Protein AF-A0A8J4GWP6-F1 (afdb_monomer_lite)

Structure (mmCIF, N/CA/C/O backbone):
data_AF-A0A8J4GWP6-F1
#
_entry.id   AF-A0A8J4GWP6-F1
#
loop_
_atom_site.group_PDB
_atom_site.id
_atom_site.type_symbol
_atom_site.label_atom_id
_atom_site.label_alt_id
_atom_site.label_comp_id
_atom_site.label_asym_id
_atom_site.label_entity_id
_atom_site.label_seq_id
_atom_site.pdbx_PDB_ins_code
_atom_site.Cartn_x
_atom_site.Cartn_y
_atom_site.Cartn_z
_atom_site.occupancy
_atom_site.B_iso_or_equiv
_atom_site.auth_seq_id
_atom_site.auth_comp_id
_atom_site.auth_asym_id
_atom_site.auth_atom_id
_atom_site.pdbx_PDB_model_num
ATOM 1 N N . MET A 1 1 ? -26.950 9.103 11.971 1.00 37.44 1 MET A N 1
ATOM 2 C CA . MET A 1 1 ? -25.776 8.572 12.700 1.00 37.44 1 M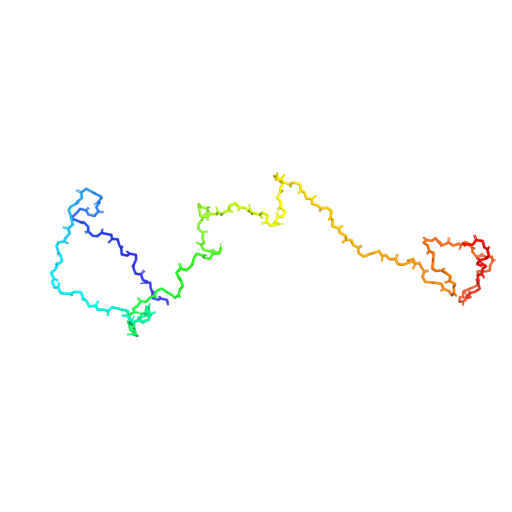ET A CA 1
ATOM 3 C C . MET A 1 1 ? -26.084 8.644 14.186 1.00 37.44 1 MET A C 1
ATOM 5 O O . MET A 1 1 ? -26.267 9.744 14.685 1.00 37.44 1 MET A O 1
ATOM 9 N N . VAL A 1 2 ? -26.231 7.509 14.873 1.00 32.03 2 VAL A N 1
ATOM 10 C CA . VAL A 1 2 ? -26.428 7.491 16.332 1.00 32.03 2 VAL A CA 1
ATOM 11 C C . VAL A 1 2 ? -25.043 7.438 16.970 1.00 32.03 2 VAL A C 1
ATOM 13 O O . VAL A 1 2 ? -24.304 6.481 16.754 1.00 32.03 2 VAL A O 1
ATOM 16 N N . ALA A 1 3 ? -24.663 8.498 17.681 1.00 38.38 3 ALA A N 1
ATOM 17 C CA . ALA A 1 3 ? -23.400 8.556 18.401 1.00 38.38 3 ALA A CA 1
ATOM 18 C C . ALA A 1 3 ? -23.438 7.543 19.554 1.00 38.38 3 ALA A C 1
ATOM 20 O O . ALA A 1 3 ? -24.237 7.685 20.476 1.00 38.38 3 ALA A O 1
ATOM 21 N N . VAL A 1 4 ? -22.593 6.513 19.499 1.00 47.75 4 VAL A N 1
ATOM 22 C CA . VAL A 1 4 ? -22.364 5.639 20.654 1.00 47.75 4 VAL A CA 1
ATOM 23 C C . VAL A 1 4 ? -21.525 6.445 21.650 1.00 47.75 4 VAL A C 1
ATOM 25 O O . VAL A 1 4 ? -20.415 6.851 21.298 1.00 47.75 4 VAL A O 1
ATOM 28 N N . PRO A 1 5 ? -22.032 6.748 22.857 1.00 47.19 5 PRO A N 1
ATOM 29 C CA . PRO A 1 5 ? -21.288 7.552 23.812 1.00 47.19 5 PRO A CA 1
ATOM 30 C C . PRO A 1 5 ? -20.021 6.806 24.238 1.00 47.19 5 PRO A C 1
ATOM 32 O O . PRO A 1 5 ? -20.076 5.639 24.622 1.00 47.19 5 PRO A O 1
ATOM 35 N N . LEU A 1 6 ? -18.877 7.497 24.198 1.00 48.31 6 LEU A N 1
ATOM 36 C CA . LEU A 1 6 ? -17.642 7.061 24.851 1.00 48.31 6 LEU A CA 1
ATOM 37 C C . LEU A 1 6 ? -17.945 6.840 26.338 1.00 48.31 6 LEU A C 1
ATOM 39 O O . LEU A 1 6 ? -18.046 7.799 27.107 1.00 48.31 6 LEU A O 1
ATOM 43 N N . GLN A 1 7 ? -18.127 5.582 26.742 1.00 59.81 7 GLN A N 1
ATOM 44 C CA . GLN A 1 7 ? -18.321 5.225 28.143 1.00 59.81 7 GLN A CA 1
ATOM 45 C C . GLN A 1 7 ? -17.007 5.451 28.890 1.00 59.81 7 GLN A C 1
ATOM 47 O O . GLN A 1 7 ? -16.091 4.633 28.870 1.00 59.81 7 GLN A O 1
ATOM 52 N N . LYS A 1 8 ? -16.906 6.616 29.528 1.00 70.81 8 LYS A N 1
ATOM 53 C CA . LYS A 1 8 ? -15.843 6.932 30.479 1.00 70.81 8 LYS A CA 1
ATOM 54 C C . LYS A 1 8 ? -16.085 6.136 31.759 1.00 70.81 8 LYS A C 1
ATOM 56 O O . LYS A 1 8 ? -17.233 5.959 32.168 1.00 70.81 8 LYS A O 1
ATOM 61 N N . VAL A 1 9 ? -15.011 5.698 32.412 1.00 86.06 9 VAL A N 1
ATOM 62 C CA . VAL A 1 9 ? -15.108 5.133 33.763 1.00 86.06 9 VAL A CA 1
ATOM 63 C C . VAL A 1 9 ? -15.737 6.187 34.677 1.00 86.06 9 VAL A C 1
ATOM 65 O O . VAL A 1 9 ? -15.224 7.300 34.784 1.00 86.06 9 VAL A O 1
ATOM 68 N N . GLN A 1 10 ? -16.866 5.853 35.302 1.00 85.94 10 GLN A N 1
ATOM 69 C CA . GLN A 1 10 ? -17.575 6.754 36.208 1.00 85.94 10 GLN A CA 1
ATOM 70 C C . GLN A 1 10 ? -16.987 6.628 37.617 1.00 85.94 10 GLN A C 1
ATOM 72 O O . GLN A 1 10 ? -17.143 5.600 38.277 1.00 85.94 10 GLN A O 1
ATOM 77 N N . THR A 1 11 ? -16.294 7.674 38.066 1.00 91.31 11 THR A N 1
ATOM 78 C CA . THR A 1 11 ? -15.774 7.806 39.435 1.00 91.31 11 THR A CA 1
ATOM 79 C C . THR A 1 11 ? -16.510 8.916 40.177 1.00 91.31 11 THR A C 1
ATOM 81 O O . THR A 1 11 ? -17.068 9.819 39.551 1.00 91.31 11 THR A O 1
ATOM 84 N N . THR A 1 12 ? -16.480 8.889 41.512 1.00 90.31 12 THR A N 1
ATOM 85 C CA . THR A 1 12 ? -17.145 9.896 42.364 1.00 90.31 12 THR A CA 1
ATOM 86 C C . THR A 1 12 ? -16.707 11.334 42.086 1.00 90.31 12 THR A C 1
ATOM 88 O O . THR A 1 12 ? -17.489 12.257 42.283 1.00 90.31 12 THR A O 1
ATOM 91 N N . THR A 1 13 ? -15.482 11.537 41.593 1.00 88.69 13 THR A N 1
ATOM 92 C CA . THR A 1 13 ? -14.925 12.865 41.290 1.00 88.69 13 THR A CA 1
ATOM 93 C C . THR A 1 13 ? -14.767 13.138 39.794 1.00 88.69 13 THR A C 1
ATOM 95 O O . THR A 1 13 ? -14.264 14.193 39.420 1.00 88.69 13 THR A O 1
ATOM 98 N N . GLY A 1 14 ? -15.119 12.188 38.918 1.00 86.31 14 GLY A N 1
ATOM 99 C CA . GLY A 1 14 ? -14.881 12.284 37.470 1.00 86.31 14 GLY A CA 1
ATOM 100 C C . GLY A 1 14 ? -13.399 12.298 37.063 1.00 86.31 14 GLY A C 1
ATOM 101 O O . GLY A 1 14 ? -13.081 12.457 35.885 1.00 86.31 14 GLY A O 1
ATOM 102 N N . THR A 1 15 ? -12.486 12.121 38.022 1.00 89.00 15 THR A N 1
ATOM 103 C CA . THR A 1 15 ? -11.037 12.049 37.810 1.00 89.00 15 THR A CA 1
ATOM 104 C C . THR A 1 15 ? -10.494 10.694 38.253 1.00 89.00 15 THR A C 1
ATOM 106 O O . THR A 1 15 ? -11.196 9.880 38.860 1.00 89.00 15 THR A O 1
ATOM 109 N N . ARG A 1 16 ? -9.201 10.468 37.998 1.00 90.38 16 ARG A N 1
ATOM 110 C CA . ARG A 1 16 ? -8.492 9.250 38.411 1.00 90.38 16 ARG A CA 1
ATOM 111 C C . ARG A 1 16 ? -8.360 9.065 39.931 1.00 90.38 16 ARG A C 1
ATOM 113 O O . ARG A 1 16 ? -7.926 8.004 40.354 1.00 90.38 16 ARG A O 1
ATOM 120 N N . PHE A 1 17 ? -8.673 10.084 40.735 1.00 91.94 17 PHE A N 1
ATOM 121 C CA . PHE A 1 17 ? -8.503 10.061 42.196 1.00 91.94 17 PHE A CA 1
ATOM 122 C C . PHE A 1 17 ? -9.808 9.795 42.963 1.00 91.94 17 PHE A C 1
ATOM 124 O O . PHE A 1 17 ? -9.811 9.796 44.189 1.00 91.94 17 PHE A O 1
ATOM 131 N N . GLY A 1 18 ? -10.928 9.607 42.260 1.00 90.06 18 GLY A N 1
ATOM 132 C CA . GLY A 1 18 ? -12.200 9.222 42.871 1.00 90.06 18 GLY A CA 1
ATOM 133 C C . GLY A 1 18 ? -12.308 7.718 43.120 1.00 90.06 18 GLY A C 1
ATOM 134 O O . GLY A 1 18 ? -11.547 6.916 42.582 1.00 90.06 18 GLY A O 1
ATOM 135 N N . THR A 1 19 ? -13.312 7.334 43.899 1.00 92.75 19 THR A N 1
ATOM 136 C CA . THR A 1 19 ? -13.713 5.937 44.100 1.00 92.75 19 THR A CA 1
ATOM 137 C C . THR A 1 19 ? -14.713 5.490 43.028 1.00 92.75 19 THR A C 1
ATOM 139 O O . THR A 1 19 ? -15.382 6.314 42.396 1.00 92.75 19 THR A O 1
ATOM 142 N N . LEU A 1 20 ? -14.802 4.178 42.790 1.00 92.38 20 LEU A N 1
ATOM 143 C CA . LEU A 1 20 ? -15.774 3.584 41.866 1.00 92.38 20 LEU A CA 1
ATOM 144 C C . LEU A 1 20 ? -17.181 3.571 42.481 1.00 92.38 20 LEU A C 1
ATOM 146 O O . LEU A 1 20 ? -17.335 3.410 43.691 1.00 92.38 20 LEU A O 1
ATOM 150 N N . VAL A 1 21 ? -18.207 3.693 41.639 1.00 89.19 21 VAL A N 1
ATOM 151 C CA . VAL A 1 21 ? -19.611 3.572 42.059 1.00 89.19 21 VAL A CA 1
ATOM 152 C C . VAL A 1 21 ? -20.008 2.096 42.111 1.00 89.19 21 VAL A C 1
ATOM 154 O O . VAL A 1 21 ? -19.785 1.350 41.154 1.00 89.19 21 VAL A O 1
ATOM 157 N N . ALA A 1 22 ? -20.606 1.668 43.223 1.00 91.06 22 ALA A N 1
ATOM 158 C CA . ALA A 1 22 ? -21.117 0.309 43.362 1.00 91.06 22 ALA A CA 1
ATOM 159 C C . ALA A 1 22 ? -22.264 0.054 42.366 1.00 91.06 22 ALA A C 1
ATOM 161 O O . ALA A 1 22 ? -23.168 0.876 42.221 1.00 91.06 22 ALA A O 1
ATOM 162 N N . ARG A 1 23 ? -22.230 -1.096 41.682 1.00 89.62 23 ARG A N 1
ATOM 163 C CA . ARG A 1 23 ? -23.314 -1.559 40.805 1.00 89.62 23 ARG A CA 1
ATOM 164 C C . ARG A 1 23 ? -24.124 -2.629 41.527 1.00 89.62 23 ARG A C 1
ATOM 166 O O . ARG A 1 23 ? -23.546 -3.565 42.068 1.00 89.62 23 ARG A O 1
ATOM 173 N N . ASN A 1 24 ? -25.446 -2.500 41.482 1.00 90.31 24 ASN A N 1
ATOM 174 C CA . ASN A 1 24 ? -26.389 -3.473 42.030 1.00 90.31 24 ASN A CA 1
ATOM 175 C C . ASN A 1 24 ? -27.103 -4.202 40.880 1.00 90.31 24 ASN A C 1
ATOM 177 O O . ASN A 1 24 ? -27.398 -3.585 39.859 1.00 90.31 24 ASN A O 1
ATOM 181 N N . GLY A 1 25 ? -27.403 -5.493 41.053 1.00 90.00 25 GLY A N 1
ATOM 182 C CA . GLY A 1 25 ? -28.133 -6.309 40.071 1.00 90.00 25 GLY A CA 1
ATOM 183 C C . GLY A 1 25 ? -27.290 -7.386 39.381 1.00 90.00 25 GLY A C 1
ATOM 184 O O . GLY A 1 25 ? -26.111 -7.568 39.683 1.00 90.00 25 GLY A O 1
ATOM 185 N N . LYS A 1 26 ? -27.927 -8.134 38.471 1.00 91.19 26 LYS A N 1
ATOM 186 C CA . LYS A 1 26 ? -27.298 -9.194 37.666 1.00 91.19 26 LYS A CA 1
ATOM 187 C C . LYS A 1 26 ? -26.936 -8.658 36.279 1.00 91.19 26 LYS A C 1
ATOM 189 O O . LYS A 1 26 ? -27.640 -7.813 35.739 1.00 91.19 26 LYS A O 1
ATOM 194 N N . THR A 1 27 ? -25.846 -9.156 35.704 1.00 91.88 27 THR A N 1
ATOM 195 C CA . THR A 1 27 ? -25.441 -8.849 34.326 1.00 91.88 27 THR A CA 1
ATOM 196 C C . THR A 1 27 ? -26.203 -9.728 33.339 1.00 91.88 27 THR A C 1
ATOM 198 O O . THR A 1 27 ? -26.224 -10.946 33.506 1.00 91.88 27 THR A O 1
ATOM 201 N N . GLU A 1 28 ? -26.783 -9.126 32.305 1.00 90.88 28 GLU A N 1
ATOM 202 C CA . GLU A 1 28 ? -27.455 -9.830 31.207 1.00 90.88 28 GLU A CA 1
ATOM 203 C C . GLU A 1 28 ? -26.511 -10.050 30.017 1.00 90.88 28 GLU A C 1
ATOM 205 O O . GLU A 1 28 ? -25.532 -9.319 29.830 1.00 90.88 28 GLU A O 1
ATOM 210 N N . PHE A 1 29 ? -26.804 -11.061 29.198 1.00 93.12 29 PHE A N 1
ATOM 211 C CA . PHE A 1 29 ? -26.028 -11.352 27.996 1.00 93.12 29 PHE A CA 1
ATOM 212 C C . PHE A 1 29 ? -26.397 -10.389 26.865 1.00 93.12 29 PHE A C 1
ATOM 214 O O . PHE A 1 29 ? -27.547 -10.312 26.444 1.00 93.12 29 PHE A O 1
ATOM 221 N N . ILE A 1 30 ? -25.396 -9.682 26.341 1.00 93.19 30 ILE A N 1
ATOM 222 C CA . ILE A 1 30 ? -25.537 -8.767 25.194 1.00 93.19 30 ILE A CA 1
ATOM 223 C C . ILE A 1 30 ? -25.063 -9.384 23.868 1.00 93.19 30 ILE A C 1
ATOM 225 O O . ILE A 1 30 ? -25.210 -8.780 22.805 1.00 93.19 30 ILE A O 1
ATOM 229 N N . ALA A 1 31 ? -24.477 -10.578 23.924 1.00 95.12 31 ALA A N 1
ATOM 230 C CA . ALA A 1 31 ? -23.983 -11.331 22.780 1.00 95.12 31 ALA A CA 1
ATOM 231 C C . ALA A 1 31 ? -24.521 -12.764 22.836 1.00 95.12 31 ALA A C 1
ATOM 233 O O . ALA A 1 31 ? -24.732 -13.299 23.924 1.00 95.12 31 ALA A O 1
ATOM 234 N N . GLY A 1 32 ? -24.751 -13.353 21.665 1.00 93.25 32 GLY A N 1
ATOM 235 C CA . GLY A 1 32 ? -25.122 -14.757 21.527 1.00 93.25 32 GLY A CA 1
ATOM 236 C C . GLY A 1 32 ? -23.918 -15.695 21.610 1.00 93.25 32 GLY A C 1
ATOM 237 O O . GLY A 1 32 ? -22.766 -15.261 21.680 1.00 93.25 32 GLY A O 1
ATOM 238 N N . ASP A 1 33 ? -24.194 -16.994 21.530 1.00 95.00 33 ASP A N 1
ATOM 239 C CA . ASP A 1 33 ? -23.217 -18.068 21.766 1.00 95.00 33 ASP A CA 1
ATOM 240 C C . ASP A 1 33 ? -22.031 -18.068 20.784 1.00 95.00 33 ASP A C 1
ATOM 242 O O . ASP A 1 33 ? -20.948 -18.553 21.100 1.00 95.00 33 ASP A O 1
ATOM 246 N N . ASN A 1 34 ? -22.204 -17.486 19.595 1.00 95.06 34 ASN A N 1
ATOM 247 C CA . ASN A 1 34 ? -21.165 -17.343 18.571 1.00 95.06 34 ASN A CA 1
ATOM 248 C C . ASN A 1 34 ? -20.393 -16.008 18.652 1.00 95.06 34 ASN A C 1
ATOM 250 O O . ASN A 1 34 ? -19.620 -15.691 17.748 1.00 95.06 34 ASN A O 1
ATOM 254 N N . GLY A 1 35 ? -20.624 -15.201 19.692 1.00 92.81 35 GLY A N 1
ATOM 255 C CA . GLY A 1 35 ? -19.954 -13.916 19.903 1.00 92.81 35 GLY A CA 1
ATOM 256 C C . GLY A 1 35 ? -20.545 -12.734 19.124 1.00 92.81 35 GLY A C 1
ATOM 257 O O . GLY A 1 35 ? -19.979 -11.641 19.157 1.00 92.81 35 GLY A O 1
ATOM 258 N N . HIS A 1 36 ? -21.682 -12.904 18.442 1.00 93.56 36 HIS A N 1
ATOM 259 C CA . HIS A 1 36 ? -22.374 -11.800 17.773 1.00 93.56 36 HIS A CA 1
ATOM 260 C C . HIS A 1 36 ? -23.327 -11.067 18.728 1.00 93.56 36 HIS A C 1
ATOM 262 O O . HIS A 1 36 ? -24.068 -11.693 19.481 1.00 93.56 36 HIS A O 1
ATOM 268 N N . LEU A 1 37 ? -23.343 -9.731 18.672 1.00 93.31 37 LEU A N 1
ATOM 269 C CA . LEU A 1 37 ? -24.282 -8.912 19.451 1.00 93.31 37 LEU A CA 1
ATOM 270 C C . LEU A 1 37 ? -25.735 -9.243 19.090 1.00 93.31 37 LEU A C 1
ATOM 272 O O . LEU A 1 37 ? -26.068 -9.343 17.904 1.00 93.31 37 LEU A O 1
ATOM 276 N N . VAL A 1 38 ? -26.592 -9.368 20.106 1.00 93.69 38 VAL A N 1
ATOM 277 C CA . VAL A 1 38 ? -28.023 -9.632 19.900 1.00 93.69 38 VAL A CA 1
ATOM 278 C C . VAL A 1 38 ? -28.703 -8.438 19.205 1.00 93.69 38 VAL A C 1
ATOM 280 O O . VAL A 1 38 ? -28.281 -7.288 19.395 1.00 93.69 38 VAL A O 1
ATOM 283 N N . PRO A 1 39 ? -29.745 -8.665 18.382 1.00 91.31 39 PRO A N 1
ATOM 284 C CA . PRO A 1 39 ? -30.469 -7.581 17.725 1.00 91.31 39 PRO A CA 1
ATOM 285 C C . PRO A 1 39 ? -31.000 -6.559 18.739 1.00 91.31 39 PRO A C 1
ATOM 287 O O . PRO A 1 39 ? -31.504 -6.925 19.794 1.00 91.31 39 PRO A O 1
ATOM 290 N N . GLY A 1 40 ? -30.889 -5.269 18.418 1.00 88.50 40 GLY A N 1
ATOM 291 C CA . GLY A 1 40 ? -31.333 -4.175 19.292 1.00 88.50 40 GLY A CA 1
ATOM 292 C C . GLY A 1 40 ? -30.250 -3.605 20.214 1.00 88.50 40 GLY A C 1
ATOM 293 O O . GLY A 1 40 ? -30.389 -2.467 20.660 1.00 88.50 40 GLY A O 1
ATOM 294 N N . VAL A 1 41 ? -29.132 -4.311 20.431 1.00 89.94 41 VAL A N 1
ATOM 295 C CA . VAL A 1 41 ? -27.970 -3.728 21.120 1.00 89.94 41 VAL A CA 1
ATOM 296 C C . VAL A 1 41 ? -27.275 -2.736 20.187 1.00 89.94 41 VAL A C 1
ATOM 298 O O . VAL A 1 41 ? -26.796 -3.092 19.108 1.00 89.94 41 VAL A O 1
ATOM 301 N N . ALA A 1 42 ? -27.223 -1.468 20.603 1.00 89.12 42 ALA A N 1
ATOM 302 C CA . ALA A 1 42 ? -26.538 -0.419 19.859 1.00 89.12 42 ALA A CA 1
ATOM 303 C C . ALA A 1 42 ? -25.042 -0.745 19.721 1.00 89.12 42 ALA A C 1
ATOM 305 O O . ALA A 1 42 ? -24.367 -1.060 20.700 1.00 89.12 42 ALA A O 1
ATOM 306 N N . L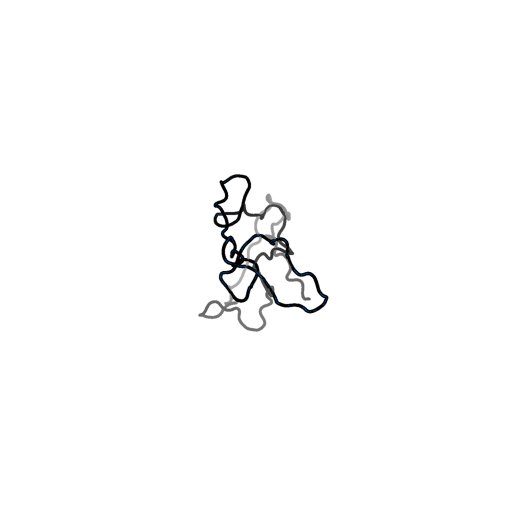YS A 1 43 ? -24.514 -0.639 18.499 1.00 87.25 43 LYS A N 1
ATOM 307 C CA . LYS A 1 43 ? -23.107 -0.909 18.189 1.00 87.25 43 LYS A CA 1
ATOM 308 C C . LYS A 1 43 ? -22.532 0.140 17.252 1.00 87.25 43 LYS A C 1
ATOM 310 O O . LYS A 1 43 ? -23.252 0.742 16.455 1.00 87.25 43 LYS A O 1
ATOM 315 N N . ILE A 1 44 ? -21.218 0.316 17.318 1.00 88.00 44 ILE A N 1
ATOM 316 C CA . ILE A 1 44 ? -20.474 1.055 16.299 1.00 88.00 44 ILE A CA 1
ATOM 317 C C . ILE A 1 44 ? -20.401 0.156 15.062 1.00 88.00 44 ILE A C 1
ATOM 319 O O . ILE A 1 44 ? -20.107 -1.032 15.177 1.00 88.00 44 ILE A O 1
ATOM 323 N N . ASN A 1 45 ? -20.714 0.705 13.886 1.00 86.31 45 ASN A N 1
ATOM 324 C CA . ASN A 1 45 ? -20.792 -0.073 12.646 1.00 86.31 45 ASN A CA 1
ATOM 325 C C . ASN A 1 45 ? -19.464 -0.780 12.318 1.00 86.31 45 ASN A C 1
ATOM 327 O O . ASN A 1 45 ? -19.457 -1.928 11.886 1.00 86.31 45 ASN A O 1
ATOM 331 N N . ASN A 1 46 ? -18.340 -0.098 12.554 1.00 87.00 46 ASN A N 1
ATOM 332 C CA . ASN A 1 46 ? -17.006 -0.638 12.352 1.00 87.00 46 ASN A CA 1
ATOM 333 C C . ASN A 1 46 ? -16.057 -0.123 13.443 1.00 87.00 46 ASN A C 1
ATOM 335 O O . ASN A 1 46 ? -15.912 1.087 13.603 1.00 87.00 46 ASN A O 1
ATOM 339 N N . SER A 1 47 ? -15.434 -1.042 14.180 1.00 88.19 47 SER A N 1
ATOM 340 C CA . SER A 1 47 ? -14.474 -0.729 15.248 1.00 88.19 47 SER A CA 1
ATOM 341 C C . SER A 1 47 ? -13.012 -0.871 14.806 1.00 88.19 47 SER A C 1
ATOM 343 O O . SER A 1 47 ? -12.115 -0.686 15.625 1.00 88.19 47 SER A O 1
ATOM 345 N N . PHE A 1 48 ? -12.752 -1.224 13.543 1.00 92.25 48 PHE A N 1
ATOM 346 C CA . PHE A 1 48 ? -11.399 -1.230 12.991 1.00 92.25 48 PHE A CA 1
ATOM 347 C C . PHE A 1 48 ? -10.915 0.203 12.737 1.00 92.25 48 PHE A C 1
ATOM 349 O O . PHE A 1 48 ? -11.675 1.064 12.290 1.00 92.25 48 PHE A O 1
ATOM 356 N N . ASN A 1 49 ? -9.628 0.439 12.989 1.00 91.00 49 ASN A N 1
ATOM 357 C CA . ASN A 1 49 ? -8.968 1.702 12.673 1.00 91.00 49 ASN A CA 1
ATOM 358 C C . ASN A 1 49 ? -8.744 1.795 11.159 1.00 91.00 49 ASN A C 1
ATOM 360 O O . ASN A 1 49 ? -7.983 1.009 10.592 1.00 91.00 49 ASN A O 1
ATOM 364 N N . HIS A 1 50 ? -9.416 2.744 10.507 1.00 91.56 50 HIS A N 1
ATOM 365 C CA . HIS A 1 50 ? -9.280 2.978 9.068 1.00 91.56 50 HIS A CA 1
ATOM 366 C C . HIS A 1 50 ? -8.235 4.051 8.784 1.00 91.56 50 HIS A C 1
ATOM 368 O O . HIS A 1 50 ? -8.182 5.033 9.526 1.00 91.56 50 HIS A O 1
ATOM 374 N N . PRO A 1 51 ? -7.443 3.940 7.703 1.00 89.75 51 PRO A N 1
ATOM 375 C CA . PRO A 1 51 ? -6.413 4.929 7.374 1.00 89.75 51 PRO A CA 1
ATOM 376 C C . PRO A 1 51 ? -6.923 6.378 7.301 1.00 89.75 51 PRO A C 1
ATOM 378 O O . PRO A 1 51 ? -6.176 7.297 7.609 1.00 89.75 51 PRO A O 1
ATOM 381 N N . GLU A 1 52 ? -8.195 6.580 6.944 1.00 90.25 52 GLU A N 1
ATOM 382 C CA . GLU A 1 52 ? -8.839 7.898 6.829 1.00 90.25 52 GLU A CA 1
ATOM 383 C C . GLU A 1 52 ? -9.128 8.571 8.182 1.00 90.25 52 GLU A C 1
ATOM 385 O O . GLU A 1 52 ? -9.192 9.795 8.264 1.00 90.25 52 GLU A O 1
ATOM 390 N N . THR A 1 53 ? -9.315 7.785 9.247 1.00 89.25 53 THR A N 1
ATOM 391 C CA . THR A 1 53 ? -9.723 8.268 10.580 1.00 89.25 53 THR A CA 1
ATOM 392 C C . THR A 1 53 ? -8.698 7.969 11.672 1.00 89.25 53 THR A C 1
ATOM 394 O O . THR A 1 53 ? -8.864 8.394 12.816 1.00 89.25 53 THR A O 1
ATOM 397 N N . THR A 1 54 ? -7.629 7.243 11.339 1.00 90.75 54 THR A N 1
ATOM 398 C CA . THR A 1 54 ? -6.596 6.841 12.295 1.00 90.75 54 THR A CA 1
ATOM 399 C C . THR A 1 54 ? -5.688 8.030 12.624 1.00 90.75 54 THR A C 1
ATOM 401 O O . THR A 1 54 ? -5.126 8.644 11.716 1.00 90.75 54 THR A O 1
ATOM 404 N N . PRO A 1 55 ? -5.500 8.373 13.910 1.00 91.94 55 PRO A N 1
ATOM 405 C CA . PRO A 1 55 ? -4.643 9.486 14.297 1.00 91.94 55 PRO A CA 1
ATOM 406 C C . PRO A 1 55 ? -3.160 9.172 14.056 1.00 91.94 55 PRO A C 1
ATOM 408 O O . PRO A 1 55 ? -2.731 8.019 14.096 1.00 91.94 55 PRO A O 1
ATOM 411 N N . VAL A 1 56 ? -2.351 10.221 13.881 1.00 91.00 56 VAL A N 1
ATOM 412 C CA . VAL A 1 56 ? -0.932 10.122 13.476 1.00 91.00 56 VAL A CA 1
ATOM 413 C C . VAL A 1 56 ? -0.094 9.229 14.402 1.00 91.00 56 VAL A C 1
ATOM 415 O O . VAL A 1 56 ? 0.798 8.525 13.937 1.00 91.00 56 VAL A O 1
ATOM 418 N N . PHE A 1 57 ? -0.393 9.202 15.704 1.00 91.25 57 PHE A N 1
ATOM 419 C CA . PHE A 1 57 ? 0.349 8.395 16.680 1.00 91.25 57 PHE A CA 1
ATOM 420 C C . PHE A 1 57 ? 0.147 6.876 16.532 1.00 91.25 57 PHE A C 1
ATOM 422 O O . PHE A 1 57 ? 0.899 6.110 17.126 1.00 91.25 57 PHE A O 1
ATOM 429 N N . MET A 1 58 ? -0.848 6.428 15.759 1.00 93.88 58 MET A N 1
ATOM 430 C CA . MET A 1 58 ? -1.074 5.009 15.454 1.00 93.88 58 MET A CA 1
ATOM 431 C C . MET A 1 58 ? -0.448 4.576 14.117 1.00 93.88 58 MET A C 1
ATOM 433 O O . MET A 1 58 ? -0.715 3.474 13.634 1.00 93.88 58 MET A O 1
ATOM 437 N N . ASN A 1 59 ? 0.375 5.422 13.490 1.00 92.62 59 ASN A N 1
ATOM 438 C CA . ASN A 1 59 ? 1.007 5.082 12.221 1.00 92.62 59 ASN A CA 1
ATOM 439 C C . ASN A 1 59 ? 2.088 4.001 12.402 1.00 92.62 59 ASN A C 1
ATOM 441 O O . ASN A 1 59 ? 2.929 4.077 13.297 1.00 92.62 59 ASN A O 1
ATOM 445 N N . SER A 1 60 ? 2.079 2.999 11.524 1.00 92.56 60 SER A N 1
ATOM 446 C CA . SER A 1 60 ? 3.049 1.901 11.540 1.00 92.56 60 SER A CA 1
ATOM 447 C C . SER A 1 60 ? 4.203 2.171 10.578 1.00 92.56 60 SER A C 1
ATOM 449 O O . SER A 1 60 ? 4.008 2.694 9.481 1.00 92.56 60 SER A O 1
ATOM 451 N N . ALA A 1 61 ? 5.413 1.755 10.956 1.00 93.00 61 ALA A N 1
ATOM 452 C CA . ALA A 1 61 ? 6.548 1.783 10.041 1.00 93.00 61 ALA A CA 1
ATOM 453 C C . ALA A 1 61 ? 6.306 0.821 8.858 1.00 93.00 61 ALA A C 1
ATOM 455 O O . ALA A 1 61 ? 5.777 -0.280 9.057 1.00 93.00 61 ALA A O 1
ATOM 456 N N . PRO A 1 62 ? 6.693 1.195 7.624 1.00 94.00 62 PRO A N 1
ATOM 457 C CA . PRO A 1 62 ? 6.630 0.280 6.490 1.00 94.00 62 PRO A CA 1
ATOM 458 C C . PRO A 1 62 ? 7.503 -0.958 6.746 1.00 94.00 62 PRO A C 1
ATOM 460 O O . PRO A 1 62 ? 8.476 -0.910 7.498 1.00 94.00 62 PRO A O 1
ATOM 463 N N . ARG A 1 63 ? 7.166 -2.068 6.088 1.00 93.25 63 ARG A N 1
ATOM 464 C CA . ARG A 1 63 ? 7.928 -3.324 6.109 1.00 93.25 63 ARG A CA 1
ATOM 465 C C . ARG A 1 63 ? 8.286 -3.746 4.686 1.00 93.25 63 ARG A C 1
ATOM 467 O O . ARG A 1 63 ? 7.632 -3.320 3.731 1.00 93.25 63 ARG A O 1
ATOM 474 N N . TRP A 1 64 ? 9.285 -4.618 4.549 1.00 89.38 64 TRP A N 1
ATOM 475 C CA . TRP A 1 64 ? 9.485 -5.383 3.315 1.00 89.38 64 TRP A CA 1
ATOM 476 C C . TRP A 1 64 ? 8.163 -6.083 2.933 1.00 89.38 64 TRP A C 1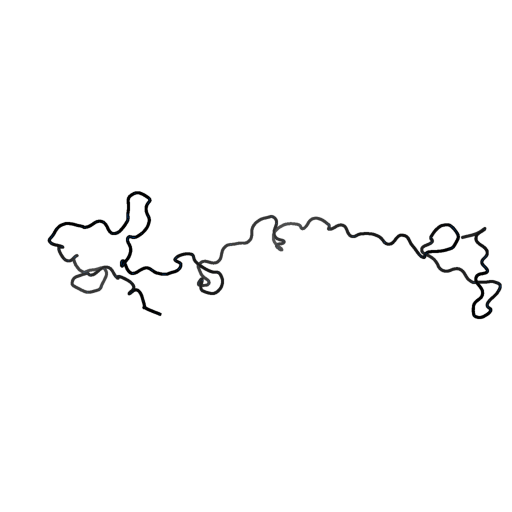
ATOM 478 O O . TRP A 1 64 ? 7.490 -6.592 3.836 1.00 89.38 64 TRP A O 1
ATOM 488 N N . PRO A 1 65 ? 7.733 -6.072 1.655 1.00 92.94 65 PRO A N 1
ATOM 489 C CA . PRO A 1 65 ? 8.480 -5.748 0.431 1.00 92.94 65 PRO A CA 1
ATOM 490 C C . PRO A 1 65 ? 8.336 -4.303 -0.076 1.00 92.94 65 PRO A C 1
ATOM 492 O O . PRO A 1 65 ? 8.730 -4.004 -1.203 1.00 92.94 65 PRO A O 1
ATOM 495 N N . LYS A 1 66 ? 7.752 -3.390 0.712 1.00 94.25 66 LYS A N 1
ATOM 496 C CA . LYS A 1 66 ? 7.576 -1.997 0.280 1.00 94.25 66 LYS A CA 1
ATOM 497 C C . LYS A 1 66 ? 8.937 -1.312 0.135 1.00 94.25 66 LYS A C 1
ATOM 499 O O . LYS A 1 66 ? 9.813 -1.485 0.973 1.00 94.25 66 LYS A O 1
ATOM 504 N N . GLU A 1 67 ? 9.113 -0.517 -0.914 1.00 93.25 67 GLU A N 1
ATOM 505 C CA . GLU A 1 67 ? 10.323 0.293 -1.084 1.00 93.25 67 GLU A CA 1
ATOM 506 C C . GLU A 1 67 ? 10.430 1.332 0.046 1.00 93.25 67 GLU A C 1
ATOM 508 O O . GLU A 1 67 ? 9.451 2.006 0.377 1.00 93.25 67 GLU A O 1
ATOM 513 N N . ASN A 1 68 ? 11.614 1.448 0.649 1.00 95.06 68 ASN A N 1
ATOM 514 C CA . ASN A 1 68 ? 11.924 2.405 1.710 1.00 95.06 68 ASN A CA 1
ATOM 515 C C . ASN A 1 68 ? 13.399 2.818 1.579 1.00 95.06 68 ASN A C 1
ATOM 517 O O . ASN A 1 68 ? 14.227 1.933 1.372 1.00 95.06 68 ASN A O 1
ATOM 521 N N . PRO A 1 69 ? 13.745 4.110 1.734 1.00 94.06 69 PRO A N 1
ATOM 522 C CA . PRO A 1 69 ? 15.134 4.578 1.746 1.00 94.06 69 PRO A CA 1
ATOM 523 C C . PRO A 1 69 ? 16.085 3.854 2.712 1.00 94.06 69 PRO A C 1
ATOM 525 O O . PRO A 1 69 ? 17.295 3.929 2.529 1.00 94.06 69 PRO A O 1
ATOM 528 N N . THR A 1 70 ? 15.574 3.181 3.748 1.00 95.25 70 THR A N 1
ATOM 529 C CA . THR A 1 70 ? 16.408 2.499 4.750 1.00 95.25 70 THR A CA 1
ATOM 530 C C . THR A 1 70 ? 16.979 1.155 4.296 1.00 95.25 70 THR A C 1
ATOM 532 O O . THR A 1 70 ? 17.985 0.725 4.856 1.00 95.25 70 THR A O 1
ATOM 535 N N . TRP A 1 71 ? 16.373 0.477 3.316 1.00 92.00 71 TRP A N 1
ATOM 536 C CA . TRP A 1 71 ? 16.866 -0.804 2.795 1.00 92.00 71 TRP A CA 1
ATOM 537 C C . TRP A 1 71 ? 17.106 -0.744 1.285 1.00 92.00 71 TRP A C 1
ATOM 539 O O . TRP A 1 71 ? 16.391 -0.037 0.572 1.00 92.00 71 TRP A O 1
ATOM 549 N N . PRO A 1 72 ? 18.103 -1.488 0.766 1.00 92.50 72 PRO A N 1
ATOM 550 C CA . PRO A 1 72 ? 18.419 -1.458 -0.652 1.00 92.50 72 PRO A CA 1
ATOM 551 C C . PRO A 1 72 ? 17.246 -1.981 -1.484 1.00 92.50 72 PRO A C 1
ATOM 553 O O . PRO A 1 72 ? 16.602 -2.978 -1.149 1.00 92.50 72 PRO A O 1
ATOM 556 N N . LYS A 1 73 ? 16.981 -1.300 -2.599 1.00 94.50 73 LYS A N 1
ATOM 557 C CA . LYS A 1 73 ? 15.993 -1.714 -3.594 1.00 94.50 73 LYS A CA 1
ATOM 558 C C . LYS A 1 73 ? 16.661 -2.623 -4.622 1.00 94.50 73 LYS A C 1
ATOM 560 O O . LYS A 1 73 ? 17.683 -2.256 -5.192 1.00 94.50 73 LYS A O 1
ATOM 565 N N . THR A 1 74 ? 16.061 -3.779 -4.886 1.00 93.00 74 THR A N 1
ATOM 566 C CA . THR A 1 74 ? 16.479 -4.662 -5.981 1.00 93.00 74 THR A CA 1
ATOM 567 C C . THR A 1 74 ? 16.057 -4.088 -7.335 1.00 93.00 74 THR A C 1
ATOM 569 O O . THR A 1 74 ? 15.035 -3.400 -7.436 1.00 93.00 74 THR A O 1
ATOM 572 N N . GLU A 1 75 ? 16.824 -4.379 -8.384 1.00 94.50 75 GLU A N 1
ATOM 573 C CA . GLU A 1 75 ? 16.519 -3.942 -9.749 1.00 94.50 75 GLU A CA 1
ATOM 574 C C . GLU A 1 75 ? 15.140 -4.437 -10.217 1.00 94.50 75 GLU A C 1
ATOM 576 O O . GLU A 1 75 ? 14.656 -5.493 -9.803 1.00 94.50 75 GLU A O 1
ATOM 581 N N . LYS A 1 76 ? 14.491 -3.653 -11.087 1.00 95.00 76 LYS A N 1
ATOM 582 C CA . LYS A 1 76 ? 13.237 -4.037 -11.747 1.00 95.00 76 LYS A CA 1
ATOM 583 C C . LYS A 1 76 ? 13.522 -4.350 -13.207 1.00 95.00 76 LYS A C 1
ATOM 585 O O . LYS A 1 76 ? 14.154 -3.553 -13.893 1.00 95.00 76 LYS A O 1
ATOM 590 N N . ALA A 1 77 ? 13.007 -5.474 -13.687 1.00 95.31 77 ALA A N 1
ATOM 591 C CA . ALA A 1 77 ? 13.069 -5.820 -15.099 1.00 95.31 77 ALA A CA 1
ATOM 592 C C . ALA A 1 77 ? 11.979 -5.081 -15.891 1.00 95.31 77 ALA A C 1
ATOM 594 O O . ALA A 1 77 ? 10.861 -4.889 -15.406 1.00 95.31 77 ALA A O 1
ATOM 595 N N . THR A 1 78 ? 12.299 -4.700 -17.127 1.00 96.62 78 THR A N 1
ATOM 596 C CA . THR A 1 78 ? 11.330 -4.199 -18.110 1.00 96.62 78 THR A CA 1
ATOM 597 C C . THR A 1 78 ? 11.402 -5.050 -19.372 1.00 96.62 78 THR A C 1
ATOM 599 O O . THR A 1 78 ? 12.421 -5.685 -19.646 1.00 96.62 78 THR A O 1
ATOM 602 N N . MET A 1 79 ? 10.308 -5.098 -20.131 1.00 96.81 79 MET A N 1
ATOM 603 C CA . MET A 1 79 ? 10.295 -5.799 -21.413 1.00 96.81 79 MET A CA 1
ATOM 604 C C . MET A 1 79 ? 11.072 -4.991 -22.454 1.00 96.81 79 MET A C 1
ATOM 606 O O . MET A 1 79 ? 10.743 -3.834 -22.710 1.00 96.81 79 MET A O 1
ATOM 610 N N . GLY A 1 80 ? 12.079 -5.610 -23.071 1.00 94.50 80 GLY A N 1
ATOM 611 C CA . GLY A 1 80 ? 12.815 -5.012 -24.184 1.00 94.50 80 GLY A CA 1
ATOM 612 C C . GLY A 1 80 ? 11.993 -4.963 -25.477 1.00 94.50 80 GLY A C 1
ATOM 613 O O . GLY A 1 80 ? 11.124 -5.804 -25.717 1.00 94.50 80 GLY A O 1
ATOM 614 N N . TYR A 1 81 ? 12.293 -3.989 -26.337 1.00 95.44 81 TYR A N 1
ATOM 615 C CA . TYR A 1 81 ? 11.768 -3.922 -27.701 1.00 95.44 81 TYR A CA 1
ATOM 616 C C . TYR A 1 81 ? 12.642 -4.756 -28.646 1.00 95.44 81 TYR A C 1
ATOM 618 O O . TYR A 1 81 ? 13.865 -4.705 -28.562 1.00 95.44 81 TYR A O 1
ATOM 626 N N . LYS A 1 82 ? 12.022 -5.511 -29.565 1.00 94.00 82 LYS A N 1
ATOM 627 C CA . LYS A 1 82 ? 12.726 -6.432 -30.480 1.00 94.00 82 LYS A CA 1
ATOM 628 C C . LYS A 1 82 ? 13.565 -5.739 -31.571 1.00 94.00 82 LYS A C 1
ATOM 630 O O . LYS A 1 82 ? 14.239 -6.434 -32.319 1.00 94.00 82 LYS A O 1
ATOM 635 N N . GLY A 1 83 ? 13.519 -4.411 -31.673 1.00 93.75 83 GLY A N 1
ATOM 636 C CA . GLY A 1 83 ? 14.130 -3.650 -32.765 1.00 93.75 83 GLY A CA 1
ATOM 637 C C . GLY A 1 83 ? 13.126 -3.301 -33.865 1.00 93.75 83 GLY A C 1
ATOM 638 O O . GLY A 1 83 ? 11.971 -3.732 -33.839 1.00 93.75 83 GLY A O 1
ATOM 639 N N . ILE A 1 84 ? 13.566 -2.477 -34.813 1.00 94.69 84 ILE A N 1
ATOM 640 C CA . ILE A 1 84 ? 12.748 -1.963 -35.914 1.00 94.69 84 ILE A CA 1
ATOM 641 C C . ILE A 1 84 ? 12.323 -3.145 -36.797 1.00 94.69 84 ILE A C 1
ATOM 643 O O . ILE A 1 84 ? 13.195 -3.871 -37.283 1.00 94.69 84 ILE A O 1
ATOM 647 N N . PRO A 1 85 ? 11.013 -3.360 -37.023 1.00 93.75 85 PRO A N 1
ATOM 648 C CA . PRO A 1 85 ? 10.544 -4.431 -37.888 1.00 93.75 85 PRO A CA 1
ATOM 649 C C . PRO A 1 85 ? 10.934 -4.133 -39.338 1.00 93.75 85 PRO A C 1
ATOM 651 O O . PRO A 1 85 ? 10.615 -3.070 -39.875 1.00 93.75 85 PRO A O 1
ATOM 654 N N . THR A 1 86 ? 11.619 -5.084 -39.967 1.00 90.81 86 THR A N 1
ATOM 655 C CA . THR A 1 86 ? 11.975 -5.065 -41.389 1.00 90.81 86 THR A CA 1
ATOM 656 C C . THR A 1 86 ? 11.473 -6.349 -42.053 1.00 90.81 86 THR A C 1
ATOM 658 O O . THR A 1 86 ? 10.993 -7.254 -41.372 1.00 90.81 86 THR A O 1
ATOM 661 N N . ASP A 1 87 ? 11.584 -6.438 -43.379 1.00 91.44 87 ASP A N 1
ATOM 662 C CA . ASP A 1 87 ? 11.319 -7.684 -44.113 1.00 91.44 87 ASP A CA 1
ATOM 663 C C . ASP A 1 87 ? 12.433 -8.741 -43.902 1.00 91.44 87 ASP A C 1
ATOM 665 O O . ASP A 1 87 ? 12.306 -9.877 -44.356 1.00 91.44 87 ASP A O 1
ATOM 669 N N . TYR A 1 88 ? 13.522 -8.376 -43.209 1.00 91.00 88 TYR A N 1
ATOM 670 C CA . TYR A 1 88 ? 14.631 -9.247 -42.814 1.00 91.00 88 TYR A CA 1
ATOM 671 C C . TYR A 1 88 ? 14.772 -9.267 -41.276 1.00 91.00 88 TYR A C 1
ATOM 673 O O . TYR A 1 88 ? 13.803 -9.053 -40.547 1.00 91.00 88 TYR A O 1
ATOM 681 N N . LEU A 1 89 ? 15.965 -9.557 -40.749 1.00 93.00 89 LEU A N 1
ATOM 682 C CA . LEU A 1 89 ? 16.223 -9.517 -39.310 1.00 93.00 89 LEU A CA 1
ATOM 683 C C . LEU A 1 89 ? 15.930 -8.110 -38.734 1.00 93.00 89 LEU A C 1
ATOM 685 O O . LEU A 1 89 ? 16.373 -7.109 -39.308 1.00 93.00 89 LEU A O 1
ATOM 689 N N . PRO A 1 90 ? 15.195 -8.002 -37.605 1.00 92.62 90 PRO A N 1
ATOM 690 C CA . PRO A 1 90 ? 15.010 -6.733 -36.911 1.00 92.62 90 PRO A CA 1
ATOM 691 C C . PRO A 1 90 ? 16.345 -6.151 -36.450 1.00 92.62 90 PRO A C 1
ATOM 693 O O . PRO A 1 90 ? 17.198 -6.869 -35.929 1.00 92.62 90 PRO A O 1
ATOM 696 N N . ALA A 1 91 ? 16.497 -4.839 -36.596 1.00 90.94 91 ALA A N 1
ATOM 697 C CA . ALA A 1 91 ? 17.711 -4.121 -36.223 1.00 90.94 91 ALA A CA 1
ATOM 698 C C . ALA A 1 91 ? 17.380 -2.914 -35.337 1.00 90.94 91 ALA A C 1
ATOM 700 O O . ALA A 1 91 ? 16.295 -2.340 -35.420 1.00 90.94 91 ALA A O 1
ATOM 701 N N . SER A 1 92 ? 18.327 -2.492 -34.501 1.00 94.06 92 SER A N 1
ATOM 702 C CA . SER A 1 92 ? 18.185 -1.291 -33.658 1.00 94.06 92 SER A CA 1
ATOM 703 C C . SER A 1 92 ? 18.667 -0.007 -34.346 1.00 94.06 92 SER A C 1
ATOM 705 O O . SER A 1 92 ? 18.640 1.063 -33.742 1.00 94.06 92 SER A O 1
ATOM 707 N N . THR A 1 93 ? 19.109 -0.099 -35.602 1.00 90.06 93 THR A N 1
ATOM 708 C CA . THR A 1 93 ? 19.748 0.992 -36.346 1.00 90.06 93 THR A CA 1
ATOM 709 C C . THR A 1 93 ? 19.055 1.204 -37.686 1.00 90.06 93 THR A C 1
ATOM 711 O O . THR A 1 93 ? 18.658 0.252 -38.354 1.00 90.06 93 THR A O 1
ATOM 714 N N . VAL A 1 94 ? 18.916 2.467 -38.093 1.00 91.19 94 VAL A N 1
ATOM 715 C CA . VAL A 1 94 ? 18.394 2.843 -39.412 1.00 91.19 94 VAL A CA 1
ATOM 716 C C . VAL A 1 94 ? 19.563 3.041 -40.372 1.00 91.19 94 VAL A C 1
ATOM 718 O O . VAL A 1 94 ? 20.464 3.827 -40.090 1.00 91.19 94 VAL A O 1
ATOM 721 N N . THR A 1 95 ? 19.541 2.353 -41.513 1.00 90.88 95 THR A N 1
ATOM 722 C CA . THR A 1 95 ? 20.544 2.506 -42.574 1.00 90.88 95 THR A CA 1
ATOM 723 C C . THR A 1 95 ? 20.123 3.552 -43.608 1.00 90.88 95 THR A C 1
ATOM 725 O O . THR A 1 95 ? 18.932 3.775 -43.854 1.00 90.88 95 THR A O 1
ATOM 728 N N . LEU A 1 96 ? 21.112 4.198 -44.236 1.00 90.44 96 LEU A N 1
ATOM 729 C CA . LEU A 1 96 ? 20.878 5.066 -45.390 1.00 90.44 96 LEU A CA 1
ATOM 730 C C . LEU A 1 96 ? 20.468 4.226 -46.603 1.00 90.44 96 LEU A C 1
ATOM 732 O O . LEU A 1 96 ? 21.012 3.150 -46.853 1.00 90.44 96 LEU A O 1
ATOM 736 N N . LYS A 1 97 ? 19.500 4.730 -47.367 1.00 90.19 97 LYS A N 1
ATOM 737 C CA . LYS A 1 97 ? 18.993 4.066 -48.570 1.00 90.19 97 LYS A CA 1
ATOM 738 C C . LYS A 1 97 ? 19.758 4.581 -49.779 1.00 90.19 97 LYS A C 1
ATOM 740 O O . LYS A 1 97 ? 19.932 5.785 -49.916 1.00 90.19 97 LYS A O 1
ATOM 745 N N . ALA A 1 98 ? 20.135 3.683 -50.684 1.00 88.38 98 ALA A N 1
ATOM 746 C CA . ALA A 1 98 ? 20.655 4.082 -51.990 1.00 88.38 98 ALA A CA 1
ATOM 747 C C . ALA A 1 98 ? 19.548 4.667 -52.894 1.00 88.38 98 ALA A C 1
ATOM 749 O O . ALA A 1 98 ? 19.805 5.584 -53.665 1.00 88.38 98 ALA A O 1
ATOM 750 N N . VAL A 1 99 ? 18.310 4.163 -52.774 1.00 89.62 99 VAL A N 1
ATOM 751 C CA . VAL A 1 99 ? 17.140 4.623 -53.538 1.00 89.62 99 VAL A CA 1
ATOM 752 C 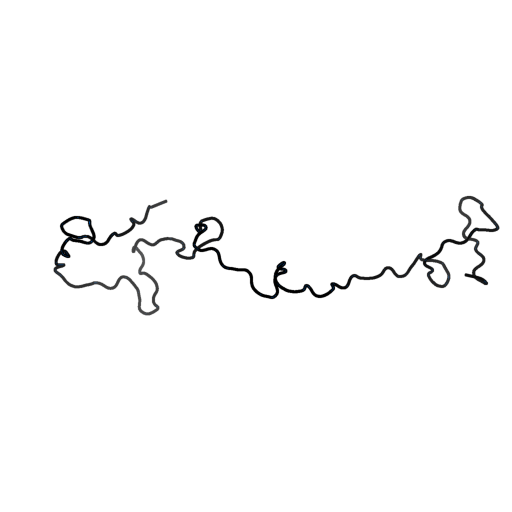C . VAL A 1 99 ? 16.103 5.212 -52.582 1.00 89.62 99 VAL A C 1
ATOM 754 O O . VAL A 1 99 ? 15.517 4.499 -51.763 1.00 89.62 99 VAL A O 1
ATOM 757 N N . GLU A 1 100 ? 15.848 6.518 -52.694 1.00 87.50 100 GLU A N 1
ATOM 758 C CA . GLU A 1 100 ? 14.849 7.229 -51.891 1.00 87.50 100 GLU A CA 1
ATOM 759 C C . GLU A 1 100 ? 13.744 7.816 -52.775 1.00 87.50 100 GLU A C 1
ATOM 761 O O . GLU A 1 100 ? 13.757 8.974 -53.178 1.0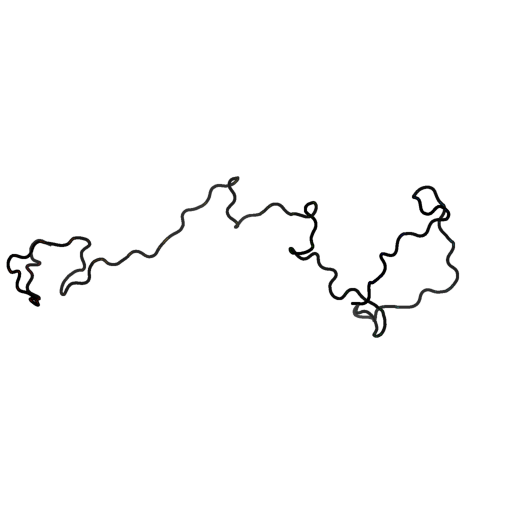0 87.50 100 GLU A O 1
ATOM 766 N N . ILE A 1 101 ? 12.757 6.974 -53.079 1.00 92.06 101 ILE A N 1
ATOM 767 C CA . ILE A 1 101 ? 11.520 7.366 -53.760 1.00 92.06 101 ILE A CA 1
ATOM 768 C C . ILE A 1 101 ? 10.374 7.217 -52.759 1.00 92.06 101 ILE A C 1
ATOM 770 O O . ILE A 1 101 ? 10.278 6.208 -52.054 1.00 92.06 101 ILE A O 1
ATOM 774 N N . LYS A 1 102 ? 9.484 8.211 -52.670 1.00 92.44 102 LYS A N 1
ATOM 775 C CA . LYS A 1 102 ? 8.346 8.173 -51.740 1.00 92.44 102 LYS A CA 1
ATOM 776 C C . LYS A 1 102 ? 7.499 6.917 -51.993 1.00 92.44 102 LYS A C 1
ATOM 778 O O . LYS A 1 102 ? 6.976 6.732 -53.084 1.00 92.44 102 LYS A O 1
ATOM 783 N N . GLY A 1 103 ? 7.364 6.068 -50.973 1.00 89.56 103 GLY A N 1
ATOM 784 C CA . GLY A 1 103 ? 6.637 4.794 -51.057 1.00 89.56 103 GLY A CA 1
ATOM 785 C C . GLY A 1 103 ? 7.482 3.574 -51.449 1.00 89.56 103 GLY A C 1
ATOM 786 O O . GLY A 1 103 ? 6.947 2.467 -51.445 1.00 89.56 103 GLY A O 1
ATOM 787 N N . THR A 1 104 ? 8.785 3.726 -51.730 1.00 88.00 104 THR A N 1
ATOM 788 C CA . THR A 1 104 ? 9.654 2.577 -52.039 1.00 88.00 104 THR A CA 1
ATOM 789 C C . THR A 1 104 ? 9.974 1.726 -50.805 1.00 88.00 104 THR A C 1
ATOM 791 O O . THR A 1 104 ? 10.329 2.239 -49.733 1.00 88.00 104 THR A O 1
ATOM 794 N N . LYS A 1 105 ? 9.883 0.401 -50.971 1.00 89.06 105 LYS A N 1
ATOM 795 C CA . LYS A 1 105 ? 10.243 -0.607 -49.957 1.00 89.06 105 LYS A CA 1
ATOM 796 C C . LYS A 1 105 ? 11.669 -1.149 -50.118 1.00 89.06 105 LYS A C 1
ATOM 798 O O . LYS A 1 105 ? 12.118 -1.917 -49.280 1.00 89.06 105 LYS A O 1
ATOM 803 N N . GLU A 1 106 ? 12.396 -0.726 -51.149 1.00 88.00 106 GLU A N 1
ATOM 804 C CA . GLU A 1 106 ? 13.700 -1.294 -51.502 1.00 88.00 106 GLU A CA 1
ATOM 805 C C . GLU A 1 106 ? 14.793 -0.988 -50.463 1.00 88.00 106 GLU A C 1
ATOM 807 O O . GLU A 1 106 ? 14.974 0.160 -50.039 1.00 88.00 106 GLU A O 1
ATOM 812 N N . ARG A 1 107 ? 15.524 -2.024 -50.039 1.00 86.94 107 ARG A N 1
ATOM 813 C CA . ARG A 1 107 ? 16.638 -1.954 -49.083 1.00 86.94 107 ARG A CA 1
ATOM 814 C C . ARG A 1 107 ? 17.725 -2.953 -49.461 1.00 86.94 107 ARG A C 1
ATOM 816 O O . ARG A 1 107 ? 17.436 -3.992 -50.043 1.00 86.94 107 ARG A O 1
ATOM 823 N N . ASN A 1 108 ? 18.960 -2.649 -49.064 1.00 87.44 108 ASN A N 1
ATOM 824 C CA . ASN A 1 108 ? 20.078 -3.584 -49.115 1.00 87.44 108 ASN A CA 1
ATOM 825 C C . ASN A 1 108 ? 20.406 -4.050 -47.688 1.00 87.44 108 ASN A C 1
ATOM 827 O O . ASN A 1 108 ? 20.844 -3.243 -46.869 1.00 87.44 108 ASN A O 1
ATOM 831 N N . PHE A 1 109 ? 20.171 -5.333 -47.404 1.00 87.06 109 PHE A N 1
ATOM 832 C CA . PHE A 1 109 ? 20.361 -5.946 -46.082 1.00 87.06 109 PHE A CA 1
ATOM 833 C C . PHE A 1 109 ? 21.709 -6.673 -45.932 1.00 87.06 109 PHE A C 1
ATOM 835 O O . PHE A 1 109 ? 22.009 -7.203 -44.869 1.00 87.06 109 PHE A O 1
ATOM 842 N N . ASN A 1 110 ? 22.549 -6.717 -46.971 1.00 83.00 110 ASN A N 1
ATOM 843 C CA . ASN A 1 110 ? 23.749 -7.568 -46.974 1.00 83.00 110 ASN A CA 1
ATOM 844 C C . ASN A 1 110 ? 24.862 -7.091 -46.020 1.00 83.00 110 ASN A C 1
ATOM 846 O O . ASN A 1 110 ? 25.823 -7.821 -45.794 1.00 83.00 110 ASN A O 1
ATOM 850 N N . PHE A 1 111 ? 24.743 -5.875 -45.479 1.00 76.06 111 PHE A N 1
ATOM 851 C CA . PHE A 1 111 ? 25.734 -5.244 -44.599 1.00 76.06 111 PHE A CA 1
ATOM 852 C C . PHE A 1 111 ? 25.120 -4.689 -43.305 1.00 76.06 111 PHE A C 1
ATOM 854 O O . PHE A 1 111 ? 25.770 -3.903 -42.617 1.00 76.06 111 PHE A O 1
ATOM 861 N N . SER A 1 112 ? 23.853 -5.024 -43.029 1.00 60.09 112 SER A N 1
ATOM 862 C CA . SER A 1 112 ? 23.112 -4.560 -41.848 1.00 60.09 112 SER A CA 1
ATOM 863 C C . SER A 1 112 ? 23.276 -5.489 -40.659 1.00 60.09 112 SER A C 1
ATOM 865 O O . SER A 1 112 ? 23.182 -6.714 -40.892 1.00 60.09 112 SER A O 1
#

Organism: NCBI:txid1737510

Foldseek 3Di:
DDDDDPDDQDFPVSDPPGHHDDDDDDDDDQADPVRHGDPPPDDDPDPDDDPVRHDPVPDDDDDPPDDDPVDDDDDDDDDDDLADDAPDRHDPDDDDAPDDDVPDNDDDPPVD

Sequence (112 aa):
MVAVPLQKVQTTTGTRFGTLVARNGKTEFIAGDNGHLVPGVAKINNSFNHPETTPVFMNSAPRWPKENPTWPKTEKATMGYKGIPTDYLPASTVTLKAVEIKGTKERNFNFS

Radius of gyration: 36.46 Å; chains: 1; bounding box: 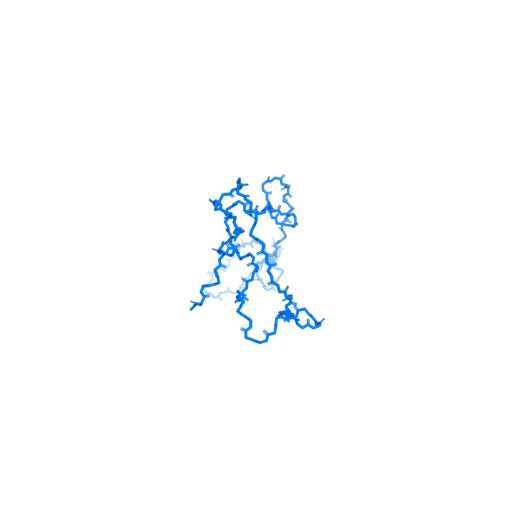57×31×98 Å

pLDDT: mean 87.82, std 12.28, range [32.03, 96.81]

Secondary structure (DSSP, 8-state):
----------BTTSSTTSPBPPP-SPPPP-B-TTSPBPTT----S--S--TTT--GGGPPPP-TTS--TTSPPPP---PPP--B--SSS-BSSPPPPS---TT------TT-